Protein AF-A0A954LQ25-F1 (afdb_monomer_lite)

Structure (mmCIF, N/CA/C/O backbone):
data_AF-A0A954LQ25-F1
#
_entry.id   AF-A0A954LQ25-F1
#
loop_
_atom_site.group_PDB
_atom_site.id
_atom_site.type_symbol
_atom_site.label_atom_id
_atom_site.label_alt_id
_atom_site.label_comp_id
_atom_site.label_asym_id
_atom_site.label_entity_id
_atom_site.label_seq_id
_atom_site.pdbx_PDB_ins_code
_atom_site.Cartn_x
_atom_site.Cartn_y
_atom_site.Cartn_z
_atom_site.occupancy
_atom_site.B_iso_or_equiv
_atom_site.auth_seq_id
_atom_site.auth_comp_id
_atom_site.auth_asym_id
_atom_site.auth_atom_id
_atom_site.pdbx_PDB_model_num
ATOM 1 N N . MET A 1 1 ? 17.800 -5.614 8.425 1.00 62.75 1 MET A N 1
ATOM 2 C CA . MET A 1 1 ? 16.586 -5.324 7.638 1.00 62.75 1 MET A CA 1
ATOM 3 C C . MET A 1 1 ? 16.011 -6.654 7.188 1.00 62.75 1 MET A C 1
ATOM 5 O O . MET A 1 1 ? 16.755 -7.445 6.616 1.00 62.75 1 MET A O 1
ATOM 9 N N . GLN A 1 2 ? 14.769 -6.962 7.560 1.00 68.12 2 GLN A N 1
ATOM 10 C CA . GLN A 1 2 ? 14.164 -8.269 7.289 1.00 68.12 2 GLN A CA 1
ATOM 11 C C . GLN A 1 2 ? 13.555 -8.311 5.882 1.00 68.12 2 GLN A C 1
ATOM 13 O O . GLN A 1 2 ? 12.963 -7.329 5.434 1.00 68.12 2 GLN A O 1
ATOM 18 N N . LYS A 1 3 ? 13.670 -9.462 5.205 1.00 71.56 3 LYS A N 1
ATOM 19 C CA . LYS A 1 3 ? 12.952 -9.730 3.954 1.00 71.56 3 LYS A CA 1
ATOM 20 C C . LYS A 1 3 ? 11.456 -9.835 4.259 1.00 71.56 3 LYS A C 1
ATOM 22 O O . LYS A 1 3 ? 11.034 -10.780 4.923 1.00 71.56 3 LYS A O 1
ATOM 27 N N . TYR A 1 4 ? 10.682 -8.858 3.803 1.00 85.12 4 TYR A N 1
ATOM 28 C CA . TYR A 1 4 ? 9.229 -8.828 3.946 1.00 85.12 4 TYR A CA 1
ATOM 29 C C . TYR A 1 4 ? 8.543 -9.331 2.677 1.00 85.12 4 TYR A C 1
ATOM 31 O O . TYR A 1 4 ? 9.101 -9.272 1.585 1.00 85.12 4 TYR A O 1
ATOM 39 N N . SER A 1 5 ? 7.328 -9.850 2.836 1.00 91.06 5 SER A N 1
ATOM 40 C CA . SER A 1 5 ? 6.451 -10.221 1.733 1.00 91.06 5 SER A CA 1
ATOM 41 C C . SER A 1 5 ? 5.061 -9.651 2.014 1.00 91.06 5 SER A C 1
ATOM 43 O O . SER A 1 5 ? 4.431 -10.090 2.977 1.00 91.06 5 SER A O 1
ATOM 45 N N . PRO A 1 6 ? 4.527 -8.747 1.175 1.00 91.25 6 PRO A N 1
ATOM 46 C CA . PRO A 1 6 ? 3.183 -8.193 1.341 1.00 91.25 6 PRO A CA 1
ATOM 47 C C . PRO A 1 6 ? 2.091 -9.254 1.515 1.00 91.25 6 PRO A C 1
ATOM 49 O O . PRO A 1 6 ? 1.142 -9.060 2.274 1.00 91.25 6 PRO A O 1
ATOM 52 N N . ALA A 1 7 ? 2.256 -10.419 0.881 1.00 93.69 7 ALA A N 1
ATOM 53 C CA . ALA A 1 7 ? 1.332 -11.548 0.982 1.00 93.69 7 ALA A CA 1
ATOM 54 C C . ALA A 1 7 ? 1.189 -12.135 2.402 1.00 93.69 7 ALA A C 1
ATOM 56 O O . ALA A 1 7 ? 0.210 -12.827 2.670 1.00 93.69 7 ALA A O 1
ATOM 57 N N . THR A 1 8 ? 2.129 -11.874 3.322 1.00 92.75 8 THR A N 1
ATOM 58 C CA . THR A 1 8 ? 2.048 -12.353 4.715 1.00 92.75 8 THR A CA 1
ATOM 59 C C . THR A 1 8 ? 1.248 -11.417 5.620 1.00 92.75 8 THR A C 1
ATOM 61 O O . THR A 1 8 ? 1.143 -11.672 6.820 1.00 92.75 8 THR A O 1
ATOM 64 N N . LEU A 1 9 ? 0.696 -10.324 5.080 1.00 92.56 9 LEU A N 1
ATOM 65 C CA . LEU A 1 9 ? -0.191 -9.435 5.818 1.00 92.56 9 LEU A CA 1
ATOM 66 C C . LEU A 1 9 ? -1.439 -10.203 6.272 1.00 92.56 9 LEU A C 1
ATOM 68 O O . LEU A 1 9 ? -2.199 -10.720 5.447 1.00 92.56 9 LEU A O 1
ATOM 72 N N . GLY A 1 10 ? -1.648 -10.244 7.590 1.00 92.31 10 GLY A N 1
ATOM 73 C CA . GLY A 1 10 ? -2.767 -10.939 8.220 1.00 92.31 10 GLY A CA 1
ATOM 74 C C . GLY A 1 10 ? -4.142 -10.357 7.874 1.00 92.31 10 GLY A C 1
ATOM 75 O O . GLY A 1 10 ? -4.313 -9.556 6.950 1.00 92.31 10 GLY A O 1
ATOM 76 N N . LYS A 1 11 ? -5.156 -10.776 8.633 1.00 95.00 11 LYS A N 1
ATOM 77 C CA . LYS A 1 11 ? -6.498 -10.192 8.546 1.00 95.00 11 LYS A CA 1
ATOM 78 C C . LYS A 1 11 ? -6.421 -8.706 8.892 1.00 95.00 11 LYS A C 1
ATOM 80 O O . LYS A 1 11 ? -5.826 -8.369 9.899 1.00 95.00 11 LYS A O 1
ATOM 85 N N . VAL A 1 12 ? -7.043 -7.851 8.086 1.00 96.88 12 VAL A N 1
ATOM 86 C CA . VAL A 1 12 ? -7.098 -6.398 8.301 1.00 96.88 12 VAL A CA 1
ATOM 87 C C . VAL A 1 12 ? -8.546 -6.006 8.570 1.00 96.88 12 VAL A C 1
ATOM 89 O O . VAL A 1 12 ? -9.451 -6.497 7.890 1.00 96.88 12 VAL A O 1
ATOM 92 N N . THR A 1 13 ? -8.771 -5.151 9.564 1.00 97.12 13 THR A N 1
ATOM 93 C CA . THR A 1 13 ? -10.087 -4.570 9.870 1.00 97.12 13 THR A CA 1
ATOM 94 C C . THR A 1 13 ? -10.159 -3.092 9.519 1.00 97.12 13 THR A C 1
ATOM 96 O O . THR A 1 13 ? -11.247 -2.598 9.238 1.00 97.12 13 THR A O 1
ATOM 99 N N . GLU A 1 14 ? -9.022 -2.391 9.527 1.00 97.06 14 GLU A N 1
ATOM 100 C CA . GLU A 1 14 ? -8.928 -0.968 9.200 1.00 97.06 14 GLU A CA 1
ATOM 101 C C . GLU A 1 14 ? -7.602 -0.678 8.487 1.00 97.06 14 GLU A C 1
ATOM 103 O O . GLU A 1 14 ? -6.584 -1.325 8.756 1.00 97.06 14 GLU A O 1
ATOM 108 N N . ILE A 1 15 ? -7.615 0.299 7.582 1.00 96.44 15 ILE A N 1
ATOM 109 C CA . ILE A 1 15 ? -6.402 0.859 6.980 1.00 96.44 15 ILE A CA 1
ATOM 110 C C . ILE A 1 15 ? -6.430 2.359 7.188 1.00 96.44 15 ILE A C 1
ATOM 112 O O . ILE A 1 15 ? -7.410 3.005 6.834 1.00 96.44 15 ILE A O 1
ATOM 116 N N . GLU A 1 16 ? -5.354 2.912 7.721 1.00 94.38 16 GLU A N 1
ATOM 117 C CA . GLU A 1 16 ? -5.146 4.353 7.747 1.00 94.38 16 GLU A CA 1
ATOM 118 C C . GLU A 1 16 ? -4.223 4.749 6.594 1.00 94.38 16 GLU A C 1
ATOM 120 O O . GLU A 1 16 ? -3.141 4.175 6.443 1.00 94.38 16 GLU A O 1
ATOM 125 N N . VAL A 1 17 ? -4.670 5.694 5.765 1.00 93.44 17 VAL A N 1
ATOM 126 C CA . VAL A 1 17 ? -3.925 6.206 4.608 1.00 93.44 17 VAL A CA 1
ATOM 127 C C . VAL A 1 17 ? -3.455 7.624 4.894 1.00 93.44 17 VAL A C 1
ATOM 129 O O . VAL A 1 17 ? -4.262 8.493 5.218 1.00 93.44 17 VAL A O 1
ATOM 132 N N . PHE A 1 18 ? -2.161 7.869 4.728 1.00 89.81 18 PHE A N 1
ATOM 133 C CA . PHE A 1 18 ? -1.532 9.172 4.924 1.00 89.81 18 PHE A CA 1
ATOM 134 C C . PHE A 1 18 ? -1.062 9.704 3.577 1.00 89.81 18 PHE A C 1
ATOM 136 O O . PHE A 1 18 ? -0.473 8.954 2.799 1.00 89.81 18 PHE A O 1
ATOM 143 N N . GLN A 1 19 ? -1.280 10.990 3.317 1.00 86.88 19 GLN A N 1
ATOM 144 C CA . GLN A 1 19 ? -0.673 11.683 2.185 1.00 86.88 19 GLN A CA 1
ATOM 145 C C . GLN A 1 19 ? 0.476 12.549 2.694 1.00 86.88 19 GLN A C 1
ATOM 147 O O . GLN A 1 19 ? 0.283 13.390 3.574 1.00 86.88 19 GLN A O 1
ATOM 152 N N . PHE A 1 20 ? 1.670 12.348 2.144 1.00 81.31 20 PHE A N 1
ATOM 153 C CA . PHE A 1 20 ? 2.816 13.185 2.465 1.00 81.31 20 PHE A CA 1
ATOM 154 C C . PHE A 1 20 ? 2.826 14.416 1.556 1.00 81.31 20 PHE A C 1
ATOM 156 O O . PHE A 1 20 ? 2.668 14.316 0.339 1.00 81.31 20 PHE A O 1
ATOM 163 N N . ASN A 1 21 ? 3.032 15.590 2.150 1.00 68.75 21 ASN A N 1
ATOM 164 C CA . ASN A 1 21 ? 3.291 16.811 1.398 1.00 68.75 21 ASN A CA 1
ATOM 165 C C . ASN A 1 21 ? 4.808 16.973 1.253 1.00 68.75 21 ASN A C 1
ATOM 167 O O . ASN A 1 21 ? 5.508 17.103 2.258 1.00 68.75 21 ASN A O 1
ATOM 171 N N . PHE A 1 22 ? 5.293 17.033 0.008 1.00 56.28 22 PHE A N 1
ATOM 172 C CA . PHE A 1 22 ? 6.713 17.130 -0.384 1.00 56.28 22 PHE A CA 1
ATOM 173 C C . PHE A 1 22 ? 7.525 18.252 0.303 1.00 56.28 22 PHE A C 1
ATOM 175 O O . PHE A 1 22 ? 8.747 18.279 0.220 1.00 56.28 22 PHE A O 1
ATOM 182 N N . PHE A 1 23 ? 6.872 19.189 0.998 1.00 50.78 23 PHE A N 1
ATOM 183 C CA . PHE A 1 23 ? 7.536 20.275 1.720 1.00 50.78 23 PHE A CA 1
ATOM 184 C C . PHE A 1 23 ? 8.038 19.905 3.129 1.00 50.78 23 PHE A C 1
ATOM 186 O O . PHE A 1 23 ? 8.741 20.719 3.725 1.00 50.78 23 PHE A O 1
ATOM 193 N N . GLN A 1 24 ? 7.693 18.736 3.687 1.00 47.25 24 GLN A N 1
ATOM 194 C CA . GLN A 1 24 ? 7.991 18.416 5.098 1.00 47.25 24 GLN A CA 1
ATOM 195 C C . GLN A 1 24 ? 8.828 17.157 5.353 1.00 47.25 24 GLN A C 1
ATOM 197 O O . GLN A 1 24 ? 9.306 16.974 6.471 1.00 47.25 24 GLN A O 1
ATOM 202 N N . THR A 1 25 ? 9.074 16.304 4.366 1.00 46.81 25 THR A N 1
ATOM 203 C CA . THR A 1 25 ? 9.744 15.021 4.603 1.00 46.81 25 THR A CA 1
ATOM 204 C C . THR A 1 25 ? 11.254 15.125 4.398 1.00 46.81 25 THR A C 1
ATOM 206 O O . THR A 1 25 ? 11.777 14.905 3.309 1.00 46.81 25 THR A O 1
ATOM 209 N N . GLN A 1 26 ? 12.005 15.389 5.475 1.00 47.09 26 GLN A N 1
ATOM 210 C CA . GLN A 1 26 ? 13.376 14.874 5.520 1.00 47.09 26 GLN A CA 1
ATOM 211 C C . GLN A 1 26 ? 13.303 13.340 5.457 1.00 47.09 26 GLN A C 1
ATOM 213 O O . GLN A 1 26 ? 12.453 12.734 6.111 1.00 47.09 26 GLN A O 1
ATOM 218 N N . MET A 1 27 ? 14.191 12.714 4.676 1.00 44.69 27 MET A N 1
ATOM 219 C CA . MET A 1 27 ? 14.265 11.263 4.402 1.00 44.69 27 MET A CA 1
ATOM 220 C C . MET A 1 27 ? 14.114 10.341 5.633 1.00 44.69 27 MET A C 1
ATOM 222 O O . MET A 1 27 ? 13.798 9.163 5.480 1.00 44.69 27 MET A O 1
ATOM 226 N N . THR A 1 28 ? 14.338 10.845 6.848 1.00 45.16 28 THR A N 1
ATOM 227 C CA . THR A 1 28 ? 14.232 10.106 8.112 1.00 45.16 28 THR A CA 1
ATOM 228 C C . THR A 1 28 ? 12.821 10.043 8.713 1.00 45.16 28 THR A C 1
ATOM 230 O O . THR A 1 28 ? 12.552 9.109 9.465 1.00 45.16 28 THR A O 1
ATOM 233 N N . ASP A 1 29 ? 11.909 10.963 8.372 1.00 51.38 29 ASP A N 1
ATOM 234 C CA . ASP A 1 29 ? 10.580 11.075 9.012 1.00 51.38 29 ASP A CA 1
ATOM 235 C C . ASP A 1 29 ? 9.450 10.338 8.282 1.00 51.38 29 ASP A C 1
ATOM 237 O O . ASP A 1 29 ? 8.383 10.121 8.854 1.00 51.38 29 ASP A O 1
ATOM 241 N N . CYS A 1 30 ? 9.683 9.846 7.060 1.00 50.88 30 CYS A N 1
ATOM 242 C CA . CYS A 1 30 ? 8.706 9.028 6.320 1.00 50.88 30 CYS A CA 1
ATOM 243 C C . CYS A 1 30 ? 8.359 7.686 7.005 1.00 50.88 30 CYS A C 1
ATOM 245 O O . CYS A 1 30 ? 7.498 6.943 6.533 1.00 50.88 30 CYS A O 1
ATOM 247 N N . MET A 1 31 ? 9.047 7.362 8.104 1.00 52.41 31 MET A N 1
ATOM 248 C CA . MET A 1 31 ? 8.820 6.182 8.940 1.00 52.41 31 MET A CA 1
ATOM 249 C C . MET A 1 31 ? 8.008 6.485 10.208 1.00 52.41 31 MET A C 1
ATOM 251 O O . MET A 1 31 ? 7.611 5.546 10.893 1.00 52.41 31 MET A O 1
ATOM 255 N N . SER A 1 32 ? 7.760 7.760 10.532 1.00 60.34 32 SER A N 1
ATOM 256 C CA . SER A 1 32 ? 6.935 8.184 11.669 1.00 60.34 32 SER A CA 1
ATOM 257 C C . SER A 1 32 ? 5.608 8.748 11.160 1.00 60.34 32 SER A C 1
ATOM 259 O O . SER A 1 32 ? 5.350 9.950 11.194 1.00 60.34 32 SER A O 1
ATOM 261 N N . ILE A 1 33 ? 4.738 7.857 10.680 1.00 62.16 33 ILE A N 1
ATOM 262 C CA . ILE A 1 33 ? 3.365 8.215 10.284 1.00 62.16 33 ILE A CA 1
ATOM 263 C C . ILE A 1 33 ? 2.507 8.708 11.466 1.00 62.16 33 ILE A C 1
ATOM 265 O O . ILE A 1 33 ? 1.428 9.249 11.261 1.00 62.16 33 ILE A O 1
ATOM 269 N N . ASP A 1 34 ? 2.998 8.576 12.702 1.00 63.53 34 ASP A N 1
ATOM 270 C CA . ASP A 1 34 ? 2.319 8.979 13.941 1.00 63.53 34 ASP A CA 1
ATOM 271 C C . ASP A 1 34 ? 2.003 10.484 14.025 1.00 63.53 34 ASP A C 1
ATOM 273 O O . ASP A 1 34 ? 1.136 10.881 14.800 1.00 63.53 34 ASP A O 1
ATOM 277 N N . HIS A 1 35 ? 2.676 11.318 13.225 1.00 61.81 35 HIS A N 1
ATOM 278 C CA . HIS A 1 35 ? 2.497 12.773 13.223 1.00 61.81 35 HIS A CA 1
ATOM 279 C C . HIS A 1 35 ? 1.522 13.292 12.154 1.00 61.81 35 HIS A C 1
ATOM 281 O O . HIS A 1 35 ? 1.191 14.479 12.165 1.00 61.81 35 HIS A O 1
ATOM 287 N N . TYR A 1 36 ? 1.057 12.439 11.237 1.00 65.62 36 TYR A N 1
ATOM 288 C CA . TYR A 1 36 ? 0.199 12.845 10.123 1.00 65.62 36 TYR A CA 1
ATOM 289 C C . TYR A 1 36 ? -1.263 12.473 10.396 1.00 65.62 36 TYR A C 1
ATOM 291 O O . TYR A 1 36 ? -1.555 11.389 10.891 1.00 65.62 36 TYR A O 1
ATOM 299 N N . GLY A 1 37 ? -2.197 13.366 10.056 1.00 71.56 37 GLY A N 1
ATOM 300 C CA . GLY A 1 37 ? -3.621 13.030 10.039 1.00 71.56 37 GLY A CA 1
ATOM 301 C C . GLY A 1 37 ? -3.920 12.110 8.856 1.00 71.56 37 GLY A C 1
ATOM 302 O O . GLY A 1 37 ? -3.738 12.523 7.712 1.00 71.56 37 GLY A O 1
ATOM 303 N N . GLY A 1 38 ? -4.331 10.871 9.125 1.00 84.62 38 GLY A N 1
ATOM 304 C CA . GLY A 1 38 ? -4.669 9.885 8.102 1.00 84.62 38 GLY A CA 1
ATOM 305 C C . GLY A 1 38 ? -6.174 9.702 7.897 1.00 84.62 38 GLY A C 1
ATOM 306 O O . GLY A 1 38 ? -6.996 10.018 8.760 1.00 84.62 38 GLY A O 1
ATOM 307 N N . VAL A 1 39 ? -6.544 9.154 6.740 1.00 91.94 39 VAL A N 1
ATOM 308 C CA . VAL A 1 39 ? -7.916 8.732 6.430 1.00 91.94 39 VAL A CA 1
ATOM 309 C C . VAL A 1 39 ? -8.094 7.286 6.856 1.00 91.94 39 VAL A C 1
ATOM 311 O O . VAL A 1 39 ? -7.407 6.402 6.345 1.00 91.94 39 VAL A O 1
ATOM 314 N N . VAL A 1 40 ? -9.036 7.026 7.763 1.00 94.69 40 VAL A N 1
ATOM 315 C CA . VAL A 1 40 ? -9.340 5.660 8.205 1.00 94.69 40 VAL A CA 1
ATOM 316 C C . VAL A 1 40 ? -10.381 5.027 7.287 1.00 94.69 40 VAL A C 1
ATOM 318 O O . VAL A 1 40 ? -11.542 5.437 7.251 1.00 94.69 40 VAL A O 1
ATOM 321 N N . LEU A 1 41 ? -9.973 3.977 6.586 1.00 95.88 41 LEU A N 1
ATOM 322 C CA . LEU A 1 41 ? -10.798 3.178 5.695 1.00 95.88 41 LEU A CA 1
ATOM 323 C C . LEU A 1 41 ? -11.305 1.915 6.392 1.00 95.88 41 LEU A C 1
ATOM 325 O O . LEU A 1 41 ? -10.570 1.218 7.096 1.00 95.88 41 LEU A O 1
ATOM 329 N N . ARG A 1 42 ? -12.574 1.592 6.131 1.00 95.50 42 ARG A N 1
ATOM 330 C CA . ARG A 1 42 ? -13.268 0.383 6.597 1.00 95.50 42 ARG A CA 1
ATOM 331 C C . ARG A 1 42 ? -14.128 -0.187 5.471 1.00 95.50 42 ARG A C 1
ATOM 333 O O . ARG A 1 42 ? -14.463 0.521 4.526 1.00 95.50 42 ARG A O 1
ATOM 340 N N . GLY A 1 43 ? -14.516 -1.455 5.591 1.00 95.81 43 GLY A N 1
ATOM 341 C CA . GLY A 1 43 ? -15.391 -2.110 4.617 1.00 95.81 43 GLY A CA 1
ATOM 342 C C . GLY A 1 43 ? -14.707 -2.361 3.272 1.00 95.81 43 GLY A C 1
ATOM 343 O O . GLY A 1 43 ? -13.550 -2.772 3.222 1.00 95.81 43 GLY A O 1
ATOM 344 N N . GLU A 1 44 ? -15.436 -2.149 2.180 1.00 95.62 44 GLU A N 1
ATOM 345 C CA . GLU A 1 44 ? -15.008 -2.533 0.830 1.00 95.62 44 GLU A CA 1
ATOM 346 C C . GLU A 1 44 ? -13.715 -1.835 0.349 1.00 95.62 44 GLU A C 1
ATOM 348 O O . GLU A 1 44 ? -12.807 -2.560 -0.067 1.00 95.62 44 GLU A O 1
ATOM 353 N N . PRO A 1 45 ? -13.518 -0.509 0.528 1.00 95.38 45 PRO A N 1
ATOM 354 C CA . PRO A 1 45 ? -12.253 0.147 0.170 1.00 95.38 45 PRO A CA 1
ATOM 355 C C . PRO A 1 45 ? -11.036 -0.428 0.909 1.00 95.38 45 PRO A C 1
ATOM 357 O O . PRO A 1 45 ? -9.967 -0.607 0.326 1.00 95.38 45 PRO A O 1
ATOM 360 N N . MET A 1 46 ? -11.205 -0.774 2.190 1.00 96.81 46 MET A N 1
ATOM 361 C CA . MET A 1 46 ? -10.150 -1.400 2.992 1.00 96.81 46 MET A CA 1
ATOM 362 C C . MET A 1 46 ? -9.781 -2.785 2.447 1.00 96.81 46 MET A C 1
ATOM 364 O O . MET A 1 46 ? -8.598 -3.089 2.293 1.00 96.81 46 MET A O 1
ATOM 368 N N . HIS A 1 47 ? -10.778 -3.614 2.124 1.00 97.19 47 HIS A N 1
ATOM 369 C CA . HIS A 1 47 ? -10.539 -4.944 1.566 1.00 97.19 47 HIS A CA 1
ATOM 370 C C . HIS A 1 47 ? -9.823 -4.873 0.218 1.00 97.19 47 HIS A C 1
ATOM 372 O O . HIS A 1 47 ? -8.853 -5.602 0.008 1.00 97.19 47 HIS A O 1
ATOM 378 N N . LEU A 1 48 ? -10.250 -3.957 -0.655 1.00 97.69 48 LEU A N 1
ATOM 379 C CA . LEU A 1 48 ? -9.633 -3.754 -1.959 1.00 97.69 48 LEU A CA 1
ATOM 380 C C . LEU A 1 48 ? -8.152 -3.372 -1.832 1.00 97.69 48 LEU A C 1
ATOM 382 O O . LEU A 1 48 ? -7.302 -4.022 -2.438 1.00 97.69 48 LEU A O 1
ATOM 386 N N . ILE A 1 49 ? -7.825 -2.371 -1.010 1.00 97.75 49 ILE A N 1
ATOM 387 C CA . ILE A 1 49 ? -6.436 -1.933 -0.803 1.00 97.75 49 ILE A CA 1
ATOM 388 C C . ILE A 1 49 ? -5.591 -3.050 -0.180 1.00 97.75 49 ILE A C 1
ATOM 390 O O . ILE A 1 49 ? -4.478 -3.300 -0.645 1.00 97.75 49 ILE A O 1
ATOM 394 N N . ALA A 1 50 ? -6.110 -3.766 0.825 1.00 97.69 50 ALA A N 1
ATOM 395 C CA . ALA A 1 50 ? -5.397 -4.890 1.435 1.00 97.69 50 ALA A CA 1
ATOM 396 C C . ALA A 1 50 ? -5.095 -6.003 0.417 1.00 97.69 50 ALA A C 1
ATOM 398 O O . ALA A 1 50 ? -4.008 -6.581 0.428 1.00 97.69 50 ALA A O 1
ATOM 399 N N . ASP A 1 51 ? -6.038 -6.308 -0.475 1.00 98.00 51 ASP A N 1
ATOM 400 C CA . ASP A 1 51 ? -5.865 -7.338 -1.498 1.00 98.00 51 ASP A CA 1
ATOM 401 C C . ASP A 1 51 ? -4.884 -6.926 -2.594 1.00 98.00 51 ASP A C 1
ATOM 403 O O . ASP A 1 51 ? -4.110 -7.765 -3.056 1.00 98.00 51 ASP A O 1
ATOM 407 N N . LEU A 1 52 ? -4.889 -5.654 -3.001 1.00 98.25 52 LEU A N 1
ATOM 408 C CA . LEU A 1 52 ? -3.910 -5.110 -3.944 1.00 98.25 52 LEU A CA 1
ATOM 409 C C . LEU A 1 52 ? -2.504 -5.120 -3.335 1.00 98.25 52 LEU A C 1
ATOM 411 O O . LEU A 1 52 ? -1.574 -5.606 -3.974 1.00 98.25 52 LEU A O 1
ATOM 415 N N . TRP A 1 53 ? -2.365 -4.689 -2.077 1.00 97.50 53 TRP A N 1
ATOM 416 C CA . TRP A 1 53 ? -1.103 -4.733 -1.334 1.00 97.50 53 TRP A CA 1
ATOM 417 C C . TRP A 1 53 ? -0.506 -6.141 -1.300 1.00 97.50 53 TRP A C 1
ATOM 419 O O . TRP A 1 53 ? 0.645 -6.340 -1.679 1.00 97.50 53 TRP A O 1
ATOM 429 N N . ARG A 1 54 ? -1.298 -7.152 -0.912 1.00 97.25 54 ARG A N 1
ATOM 430 C CA . ARG A 1 54 ? -0.838 -8.553 -0.846 1.00 97.25 54 ARG A CA 1
ATOM 431 C C . ARG A 1 54 ? -0.358 -9.105 -2.190 1.00 97.25 54 ARG A C 1
ATOM 433 O O . ARG A 1 54 ? 0.380 -10.087 -2.199 1.00 97.25 54 ARG A O 1
ATOM 440 N N . LYS A 1 55 ? -0.808 -8.514 -3.299 1.00 97.50 55 LYS A N 1
ATOM 441 C CA . LYS A 1 55 ? -0.530 -8.943 -4.675 1.00 97.50 55 LYS A CA 1
ATOM 442 C C . LYS A 1 55 ? 0.553 -8.118 -5.360 1.00 97.50 55 LYS A C 1
ATOM 444 O O . LYS A 1 55 ? 0.775 -8.335 -6.551 1.00 97.50 55 LYS A O 1
ATOM 449 N N . LEU A 1 56 ? 1.200 -7.190 -4.653 1.00 96.50 56 LEU A N 1
ATOM 450 C CA . LEU A 1 56 ? 2.310 -6.443 -5.229 1.00 96.50 56 LEU A CA 1
ATOM 451 C C . LEU A 1 56 ? 3.369 -7.426 -5.760 1.00 96.50 56 LEU A C 1
ATOM 453 O O . LEU A 1 56 ? 3.765 -8.345 -5.036 1.00 96.50 56 LEU A O 1
ATOM 457 N N . PRO A 1 57 ? 3.765 -7.299 -7.035 1.00 94.88 57 PRO A N 1
ATOM 458 C CA . PRO A 1 57 ? 4.816 -8.113 -7.616 1.00 94.88 57 PRO A CA 1
ATOM 459 C C . PRO A 1 57 ? 6.169 -7.605 -7.136 1.00 94.88 57 PRO A C 1
ATOM 461 O O . PRO A 1 57 ? 6.321 -6.420 -6.861 1.00 94.88 57 PRO A O 1
ATOM 464 N N . ILE A 1 58 ? 7.158 -8.494 -7.096 1.00 93.75 58 ILE A N 1
ATOM 465 C CA . ILE A 1 58 ? 8.550 -8.096 -6.867 1.00 93.75 58 ILE A CA 1
ATOM 466 C C . ILE A 1 58 ? 9.026 -7.274 -8.073 1.00 93.75 58 ILE A C 1
ATOM 468 O O . ILE A 1 58 ? 8.739 -7.655 -9.20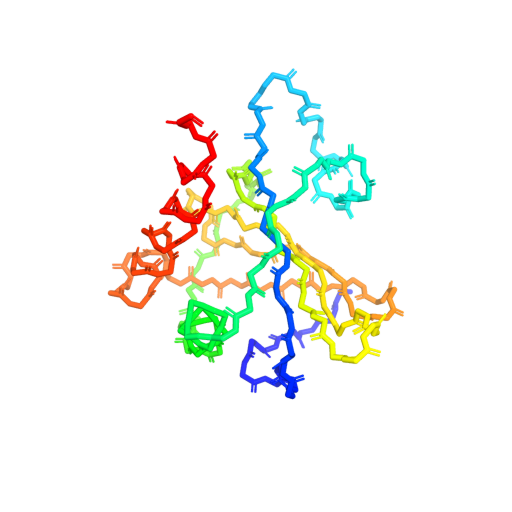9 1.00 93.75 58 ILE A O 1
ATOM 472 N N . GLY A 1 59 ? 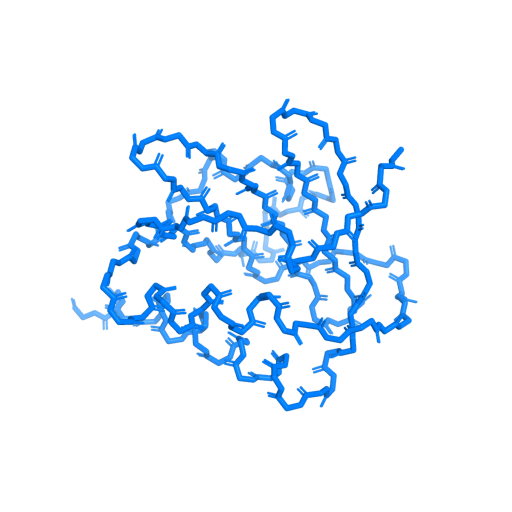9.741 -6.180 -7.815 1.00 90.19 59 GLY A N 1
ATOM 473 C CA . GLY A 1 59 ? 10.373 -5.326 -8.828 1.00 90.19 59 GLY A CA 1
ATOM 474 C C . GLY A 1 59 ? 11.856 -5.096 -8.551 1.00 90.19 59 GLY A C 1
ATOM 475 O O . GLY A 1 59 ? 12.468 -5.870 -7.817 1.00 90.19 59 GLY A O 1
ATOM 476 N N . GLU A 1 60 ? 12.407 -4.037 -9.145 1.00 84.69 60 GLU A N 1
ATOM 477 C CA . GLU A 1 60 ? 13.787 -3.576 -8.950 1.00 84.69 60 GLU A CA 1
ATOM 478 C C . GLU A 1 60 ? 13.764 -2.144 -8.398 1.00 84.69 60 GLU A C 1
ATOM 480 O O . GLU A 1 60 ? 13.054 -1.294 -8.929 1.00 84.69 60 GLU A O 1
ATOM 485 N N . GLU A 1 61 ? 14.525 -1.863 -7.337 1.00 79.88 61 GLU A N 1
ATOM 486 C CA . GLU A 1 61 ? 14.529 -0.539 -6.696 1.00 79.88 61 GLU A CA 1
ATOM 487 C C . GLU A 1 61 ? 15.414 0.522 -7.373 1.00 79.88 61 GLU A C 1
ATOM 489 O O . GLU A 1 61 ? 16.434 0.234 -8.006 1.00 79.88 61 GLU A O 1
ATOM 494 N N . TYR A 1 62 ? 15.113 1.784 -7.052 1.00 73.31 62 TYR A N 1
ATOM 495 C CA . TYR A 1 62 ? 16.080 2.884 -7.072 1.00 73.31 62 TYR A CA 1
ATOM 496 C C . TYR A 1 62 ? 16.366 3.382 -5.641 1.00 73.31 62 TYR A C 1
ATOM 498 O O . TYR A 1 62 ? 15.518 3.309 -4.758 1.00 73.31 62 TYR A O 1
ATOM 506 N N . LEU A 1 63 ? 17.561 3.941 -5.400 1.00 71.12 63 LEU A N 1
ATOM 507 C CA . LEU A 1 63 ? 18.057 4.279 -4.046 1.00 71.12 63 LEU A CA 1
ATOM 508 C C . LEU A 1 63 ? 17.279 5.394 -3.308 1.00 71.12 63 LEU A C 1
ATOM 510 O O . LEU A 1 63 ? 17.475 5.593 -2.103 1.00 71.12 63 LEU A O 1
ATOM 514 N N . CYS A 1 64 ? 16.432 6.145 -4.010 1.00 73.38 64 CYS A N 1
ATOM 515 C CA . CYS A 1 64 ? 15.609 7.206 -3.435 1.00 73.38 64 CYS A CA 1
ATOM 516 C C . CYS A 1 64 ? 14.390 6.653 -2.675 1.00 73.38 64 CYS A C 1
ATOM 518 O O . CYS A 1 64 ? 13.959 5.522 -2.883 1.00 73.38 64 CYS A O 1
ATOM 520 N N . HIS A 1 65 ? 13.829 7.457 -1.768 1.00 70.12 65 HIS A N 1
ATOM 521 C CA . HIS A 1 65 ? 12.523 7.171 -1.169 1.00 70.12 65 HIS A CA 1
ATOM 522 C C . HIS A 1 65 ? 11.815 8.478 -0.843 1.00 70.12 65 HIS A C 1
ATOM 524 O O . HIS A 1 65 ? 11.994 9.032 0.243 1.00 70.12 65 HIS A O 1
ATOM 530 N N . ASP A 1 66 ? 11.050 8.973 -1.811 1.00 75.81 66 ASP A N 1
ATOM 531 C CA . ASP A 1 66 ? 10.194 10.152 -1.670 1.00 75.81 66 ASP A CA 1
ATOM 532 C C . ASP A 1 66 ? 8.727 9.708 -1.788 1.00 75.81 66 ASP A C 1
ATOM 534 O O . ASP A 1 66 ? 8.156 9.680 -2.882 1.00 75.81 66 ASP A O 1
ATOM 538 N N . PRO A 1 67 ? 8.149 9.164 -0.703 1.00 73.94 67 PRO A N 1
ATOM 539 C CA . PRO A 1 67 ? 6.858 8.510 -0.782 1.00 73.94 67 PRO A CA 1
ATOM 540 C C . PRO A 1 67 ? 5.729 9.547 -0.817 1.00 73.94 67 PRO A C 1
ATOM 542 O O . PRO A 1 67 ? 5.656 10.380 0.083 1.00 73.94 67 PRO A O 1
ATOM 545 N N . PRO A 1 68 ? 4.775 9.469 -1.762 1.00 80.94 68 PRO A N 1
ATOM 546 C CA . PRO A 1 68 ? 3.555 10.274 -1.688 1.00 80.94 68 PRO A CA 1
ATOM 547 C C . PRO A 1 68 ? 2.556 9.743 -0.648 1.00 80.94 68 PRO A C 1
ATOM 549 O O . PRO A 1 68 ? 1.695 10.497 -0.192 1.00 80.94 68 PRO A O 1
ATOM 552 N N . PHE A 1 69 ? 2.658 8.462 -0.262 1.00 88.75 69 PHE A N 1
ATOM 553 C CA . PHE A 1 69 ? 1.691 7.815 0.627 1.00 88.75 69 PHE A CA 1
ATOM 554 C C . PHE A 1 69 ? 2.326 6.991 1.746 1.00 88.75 69 PHE A C 1
ATOM 556 O O . PHE A 1 69 ? 3.335 6.303 1.556 1.00 88.75 69 PHE A O 1
ATOM 563 N N . GLY A 1 70 ? 1.666 7.018 2.902 1.00 92.19 70 GLY A N 1
ATOM 564 C CA . GLY A 1 70 ? 1.868 6.107 4.022 1.00 92.19 70 GLY A CA 1
ATOM 565 C C . GLY A 1 70 ? 0.633 5.239 4.257 1.00 92.19 70 GLY A C 1
ATOM 566 O O . GLY A 1 70 ? -0.490 5.656 3.976 1.00 92.19 70 GLY A O 1
ATOM 567 N N . LEU A 1 71 ? 0.836 4.044 4.803 1.00 94.06 71 LEU A N 1
ATOM 568 C CA . LEU A 1 71 ? -0.205 3.092 5.174 1.00 94.06 71 LEU A CA 1
ATOM 569 C C . LEU A 1 71 ? 0.032 2.543 6.577 1.00 94.06 71 LEU A C 1
ATOM 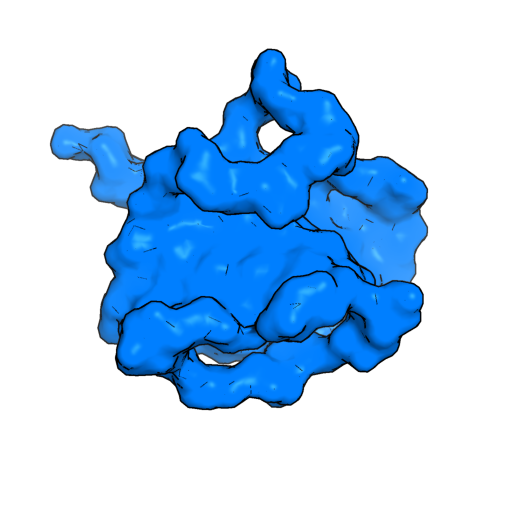571 O O . LEU A 1 71 ? 1.151 2.149 6.907 1.00 94.06 71 LEU A O 1
ATOM 575 N N . ARG A 1 72 ? -1.039 2.416 7.363 1.00 94.75 72 ARG A N 1
ATOM 576 C CA . ARG A 1 72 ? -1.079 1.622 8.598 1.00 94.75 72 ARG A CA 1
ATOM 577 C C . ARG A 1 72 ? -2.174 0.569 8.484 1.00 94.75 72 ARG A C 1
ATOM 579 O O . ARG A 1 72 ? -3.349 0.904 8.368 1.00 94.75 72 ARG A O 1
ATOM 586 N N . PHE A 1 73 ? -1.796 -0.703 8.533 1.00 95.38 73 PHE A N 1
ATOM 587 C CA . PHE A 1 73 ? -2.726 -1.831 8.539 1.00 95.38 73 PHE A CA 1
ATOM 588 C C . PHE A 1 73 ? -3.040 -2.236 9.977 1.00 95.38 73 PHE A C 1
ATOM 590 O O . PHE A 1 73 ? -2.123 -2.505 10.757 1.00 95.38 73 PHE A O 1
ATOM 597 N N . ILE A 1 74 ? -4.324 -2.308 10.322 1.00 95.62 74 ILE A N 1
ATOM 598 C CA . ILE A 1 74 ? -4.794 -2.512 11.696 1.00 95.62 74 ILE A CA 1
ATOM 599 C C . ILE A 1 74 ? -5.760 -3.704 11.746 1.00 95.62 74 ILE A C 1
ATOM 601 O O . ILE A 1 74 ? -6.649 -3.831 10.902 1.00 95.62 74 ILE A O 1
ATOM 605 N N . ASP A 1 75 ? -5.613 -4.559 12.761 1.00 96.25 75 ASP A N 1
ATOM 606 C CA . ASP A 1 75 ? -6.578 -5.606 13.130 1.00 96.25 75 ASP A CA 1
ATOM 607 C C . ASP A 1 75 ? -7.041 -5.397 14.571 1.00 96.25 75 ASP A C 1
ATOM 609 O O . ASP A 1 75 ? -6.242 -5.480 15.505 1.00 96.25 75 ASP A O 1
ATOM 613 N N . ASN A 1 76 ? -8.328 -5.105 14.761 1.00 93.75 76 ASN A N 1
ATOM 614 C CA . ASN A 1 76 ? -8.956 -4.889 16.073 1.00 93.75 76 ASN A CA 1
ATOM 615 C C . ASN A 1 76 ? -8.157 -3.931 16.985 1.00 93.75 76 ASN A C 1
ATOM 617 O O . ASN A 1 76 ? -7.929 -4.218 18.159 1.00 93.75 76 ASN A O 1
ATOM 621 N N . GLY A 1 77 ? -7.694 -2.804 16.431 1.00 91.75 77 GLY A N 1
ATOM 622 C CA . GLY A 1 77 ? -6.931 -1.779 17.155 1.00 91.75 77 GLY A CA 1
ATOM 623 C C . GLY A 1 77 ? -5.429 -2.054 17.299 1.00 91.75 77 GLY A C 1
ATOM 624 O O . GLY A 1 77 ? -4.711 -1.219 17.844 1.00 91.75 77 GLY A O 1
ATOM 625 N N . LYS A 1 78 ? -4.921 -3.187 16.800 1.00 93.00 78 LYS A N 1
ATOM 626 C CA . LYS A 1 78 ? -3.487 -3.498 16.777 1.00 93.00 78 LYS A CA 1
ATOM 627 C C . LYS A 1 78 ? -2.888 -3.217 15.402 1.00 93.00 78 LYS A C 1
ATOM 629 O O . LYS A 1 78 ? -3.326 -3.798 14.411 1.00 93.00 7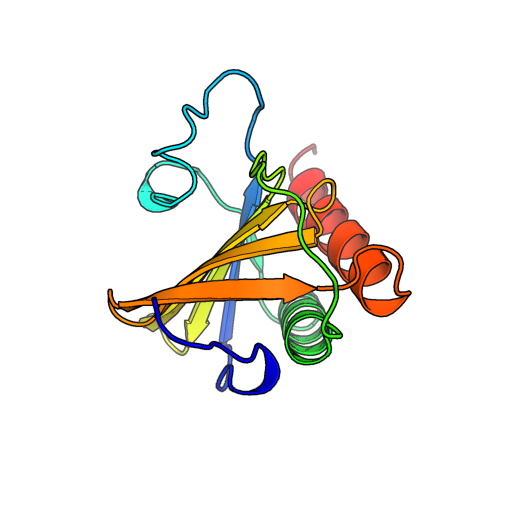8 LYS A O 1
ATOM 634 N N . THR A 1 79 ? -1.828 -2.412 15.351 1.00 92.69 79 THR A N 1
ATOM 635 C CA . THR A 1 79 ? -1.025 -2.229 14.134 1.00 92.69 79 THR A CA 1
ATOM 636 C C . THR A 1 79 ? -0.331 -3.536 13.758 1.00 92.69 79 THR A C 1
ATOM 638 O O . THR A 1 79 ? 0.464 -4.081 14.526 1.00 92.69 79 THR A O 1
ATOM 641 N N . LEU A 1 80 ? -0.634 -4.042 12.566 1.00 93.31 80 LEU A N 1
ATOM 642 C CA . LEU A 1 80 ? 0.036 -5.196 11.968 1.00 93.31 80 LEU A CA 1
ATOM 643 C C . LEU A 1 80 ? 1.309 -4.785 11.240 1.00 93.31 80 LEU A C 1
ATOM 645 O O . LEU A 1 80 ? 2.302 -5.502 11.274 1.00 93.31 80 LEU A O 1
ATOM 649 N N . CYS A 1 81 ? 1.236 -3.665 10.528 1.00 92.12 81 CYS A N 1
ATOM 650 C CA . CYS A 1 81 ? 2.267 -3.175 9.633 1.00 92.12 81 CYS A CA 1
ATOM 651 C C . CYS A 1 81 ? 2.037 -1.684 9.413 1.00 92.12 81 CYS A C 1
ATOM 653 O O . CYS A 1 81 ? 0.894 -1.261 9.222 1.00 92.12 81 CYS A O 1
ATOM 655 N N . GLN A 1 82 ? 3.111 -0.911 9.376 1.00 92.75 82 GLN A N 1
ATOM 656 C CA . GLN A 1 82 ? 3.085 0.456 8.876 1.00 92.75 82 GLN A CA 1
ATOM 657 C C . GLN A 1 82 ? 4.204 0.672 7.873 1.00 92.75 82 GLN A C 1
ATOM 659 O O . GLN A 1 82 ? 5.288 0.114 8.035 1.00 92.75 82 GLN A O 1
ATOM 664 N N . ALA A 1 83 ? 3.936 1.436 6.821 1.00 92.25 83 ALA A N 1
ATOM 665 C CA . ALA A 1 83 ? 4.882 1.617 5.733 1.00 92.25 83 ALA A CA 1
ATOM 666 C C . ALA A 1 83 ? 4.653 2.917 4.969 1.00 92.25 83 ALA A C 1
ATOM 668 O O . ALA A 1 83 ? 3.539 3.430 4.918 1.00 92.25 83 ALA A O 1
ATOM 669 N N . SER A 1 84 ? 5.701 3.398 4.316 1.00 91.44 84 SER A N 1
ATOM 670 C CA . SER A 1 84 ? 5.638 4.404 3.264 1.00 91.44 84 SER A CA 1
ATOM 671 C C . SER A 1 84 ? 6.048 3.788 1.932 1.00 91.44 84 SER A C 1
ATOM 673 O O . SER A 1 84 ? 6.899 2.895 1.878 1.00 91.44 84 SER A O 1
ATOM 675 N N . ILE A 1 85 ? 5.413 4.245 0.857 1.00 91.38 85 ILE A N 1
ATOM 676 C CA . ILE A 1 85 ? 5.545 3.669 -0.483 1.00 91.38 85 ILE A CA 1
ATOM 677 C C . ILE A 1 85 ? 6.014 4.763 -1.432 1.00 91.38 85 ILE A C 1
ATOM 679 O O . ILE A 1 85 ? 5.370 5.809 -1.518 1.00 91.38 85 ILE A O 1
ATOM 683 N N . CYS A 1 86 ? 7.095 4.514 -2.163 1.00 90.44 86 CYS A N 1
ATOM 684 C CA . CYS A 1 86 ? 7.571 5.376 -3.233 1.00 90.44 86 CYS A CA 1
ATOM 685 C C . CYS A 1 86 ? 7.381 4.660 -4.572 1.00 90.44 86 CYS A C 1
ATOM 687 O O . CYS A 1 86 ? 7.994 3.624 -4.819 1.00 90.44 86 CYS A O 1
ATOM 689 N N . TRP A 1 87 ? 6.514 5.211 -5.424 1.00 90.56 87 TRP A N 1
ATOM 690 C CA . TRP A 1 87 ? 6.258 4.669 -6.764 1.00 90.56 87 TRP A CA 1
ATOM 691 C C . TRP A 1 87 ? 7.325 5.065 -7.776 1.00 90.56 87 TRP A C 1
ATOM 693 O O . TRP A 1 87 ? 7.481 4.363 -8.760 1.00 90.56 87 TRP A O 1
ATOM 703 N N . ASP A 1 88 ? 8.056 6.156 -7.543 1.00 87.06 88 ASP A N 1
ATOM 704 C CA . ASP A 1 88 ? 9.125 6.580 -8.455 1.00 87.06 88 ASP A CA 1
ATOM 705 C C . ASP A 1 88 ? 10.395 5.734 -8.285 1.00 87.06 88 ASP A C 1
ATOM 707 O O . ASP A 1 88 ? 11.208 5.635 -9.200 1.00 87.06 88 ASP A O 1
ATOM 711 N N . CYS A 1 89 ? 10.571 5.138 -7.102 1.00 88.06 89 CYS A N 1
ATOM 712 C CA . CYS A 1 89 ? 11.758 4.368 -6.736 1.00 88.06 89 CYS A CA 1
ATOM 713 C C . CYS A 1 89 ? 11.439 2.882 -6.481 1.00 88.06 89 CYS A C 1
ATOM 715 O O . CYS A 1 89 ? 12.299 2.166 -5.963 1.00 88.06 89 CYS A O 1
ATOM 717 N N . ASP A 1 90 ? 10.221 2.436 -6.818 1.00 92.69 90 ASP A N 1
ATOM 718 C CA . ASP A 1 90 ? 9.787 1.032 -6.787 1.00 92.69 90 ASP A CA 1
ATOM 719 C C . ASP A 1 90 ? 9.963 0.347 -5.426 1.00 92.69 90 ASP A C 1
ATOM 721 O O . ASP A 1 90 ? 10.279 -0.841 -5.332 1.00 92.69 90 ASP A O 1
ATOM 725 N N . ASN A 1 91 ? 9.766 1.095 -4.329 1.00 90.75 91 ASN A N 1
ATOM 726 C CA . ASN A 1 91 ? 10.042 0.551 -3.007 1.00 90.75 91 ASN A CA 1
ATOM 727 C C . ASN A 1 91 ? 9.148 0.985 -1.844 1.00 90.75 91 ASN A C 1
ATOM 729 O O . ASN A 1 91 ? 8.459 2.007 -1.851 1.00 90.75 91 ASN A O 1
ATOM 733 N N . ILE A 1 92 ? 9.160 0.128 -0.825 1.00 91.81 92 ILE A N 1
ATOM 734 C CA . ILE A 1 92 ? 8.376 0.218 0.399 1.00 91.81 92 ILE A CA 1
ATOM 735 C C . ILE A 1 92 ? 9.317 0.094 1.588 1.00 91.81 92 ILE A C 1
ATOM 737 O O . ILE A 1 92 ? 10.055 -0.887 1.724 1.00 91.81 92 ILE A O 1
ATOM 741 N N . ARG A 1 93 ? 9.220 1.056 2.505 1.00 90.25 93 ARG A N 1
ATOM 742 C CA . ARG A 1 93 ? 9.934 1.049 3.786 1.00 90.25 93 ARG A CA 1
ATOM 743 C C . ARG A 1 93 ? 8.926 1.059 4.915 1.00 90.25 93 ARG A C 1
ATOM 745 O O . ARG A 1 93 ? 7.988 1.850 4.891 1.00 90.25 93 ARG A O 1
ATOM 752 N N . GLY A 1 94 ? 9.106 0.200 5.909 1.00 89.81 94 GLY A N 1
ATOM 753 C CA . GLY A 1 94 ? 8.134 0.098 6.989 1.00 89.81 94 GLY A CA 1
ATOM 754 C C . GLY A 1 94 ? 8.625 -0.666 8.202 1.00 89.81 94 GLY A C 1
ATOM 755 O O . GLY A 1 94 ? 9.808 -0.995 8.325 1.00 89.81 94 GLY A O 1
ATOM 756 N N . ASP A 1 95 ? 7.699 -0.945 9.113 1.00 91.00 95 ASP A N 1
ATOM 757 C CA . ASP A 1 95 ? 7.932 -1.821 10.250 1.00 91.00 95 ASP A CA 1
ATOM 758 C C . ASP A 1 95 ? 6.728 -2.682 10.625 1.00 91.00 95 ASP A C 1
ATOM 760 O O . ASP A 1 95 ? 5.569 -2.358 10.350 1.00 91.00 95 ASP A O 1
ATOM 764 N N . ILE A 1 96 ? 7.047 -3.820 11.238 1.00 89.62 96 ILE A N 1
ATOM 765 C CA . ILE A 1 96 ? 6.103 -4.789 11.786 1.00 89.62 96 ILE A CA 1
ATOM 766 C C . ILE A 1 96 ? 6.529 -5.038 13.221 1.00 89.62 96 ILE A C 1
ATOM 768 O O . ILE A 1 96 ? 7.601 -5.586 13.465 1.00 89.62 96 ILE A O 1
ATOM 772 N N . ALA A 1 97 ? 5.696 -4.625 14.176 1.00 83.88 97 ALA A N 1
ATOM 773 C CA . ALA A 1 97 ? 6.005 -4.735 15.602 1.00 83.88 97 ALA A CA 1
ATOM 774 C C . ALA A 1 97 ? 7.386 -4.144 15.979 1.00 83.88 97 ALA A C 1
ATOM 776 O O . ALA A 1 97 ? 8.087 -4.696 16.824 1.00 83.88 97 ALA A O 1
ATOM 777 N N . GLY A 1 98 ? 7.779 -3.029 15.346 1.00 81.81 98 GLY A N 1
ATOM 778 C CA . GLY A 1 98 ? 9.060 -2.353 15.582 1.00 81.81 98 GLY A CA 1
ATOM 779 C C . GLY A 1 98 ? 10.239 -2.885 14.759 1.00 81.81 98 GLY A C 1
ATOM 780 O O . GLY A 1 98 ? 11.261 -2.205 14.662 1.00 81.81 98 GLY A O 1
ATOM 781 N N . GLU A 1 99 ? 10.103 -4.042 14.108 1.00 87.00 99 GLU A N 1
ATOM 782 C CA . GLU A 1 99 ? 11.132 -4.593 13.224 1.00 87.00 99 GLU A CA 1
ATOM 783 C C . GLU A 1 99 ? 11.048 -3.954 11.838 1.00 87.00 99 GLU A C 1
ATOM 785 O O . GLU A 1 99 ? 10.027 -4.049 11.152 1.00 87.00 99 GLU A O 1
ATOM 790 N N . LYS A 1 100 ? 12.133 -3.294 11.414 1.00 90.25 100 LYS A N 1
ATOM 791 C CA . LYS A 1 100 ? 12.183 -2.596 10.124 1.00 90.25 100 LYS A CA 1
ATOM 792 C C . LYS A 1 100 ? 12.283 -3.580 8.961 1.00 90.25 100 LYS A C 1
ATOM 794 O O . LYS A 1 100 ? 13.154 -4.461 8.935 1.00 90.25 100 LYS A O 1
ATOM 799 N N . PHE A 1 101 ? 11.450 -3.359 7.953 1.00 89.75 101 PHE A N 1
ATOM 800 C CA . PHE A 1 101 ? 11.457 -4.133 6.725 1.00 89.75 101 PHE A CA 1
ATOM 801 C C . PHE A 1 101 ? 11.601 -3.265 5.486 1.00 89.75 101 PHE A C 1
ATOM 803 O O . PHE A 1 101 ? 11.433 -2.043 5.510 1.00 89.75 101 PHE A O 1
ATOM 810 N N . TYR A 1 102 ? 11.889 -3.967 4.399 1.00 89.88 102 TYR A N 1
ATOM 811 C CA . TYR A 1 102 ? 11.979 -3.402 3.075 1.00 89.88 102 TYR A CA 1
ATOM 812 C C . TYR A 1 102 ? 11.364 -4.330 2.031 1.00 89.88 102 TYR A C 1
ATOM 814 O O . TYR A 1 102 ? 11.419 -5.557 2.190 1.00 89.88 102 TYR A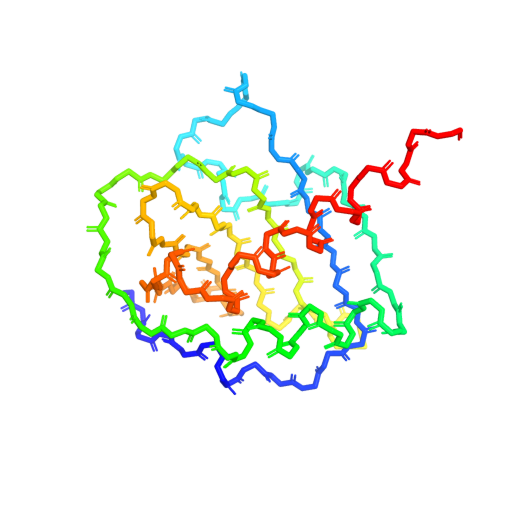 O 1
ATOM 822 N N . TYR A 1 103 ? 10.767 -3.746 0.995 1.00 92.00 103 TYR A N 1
ATOM 823 C CA . TYR A 1 103 ? 10.217 -4.480 -0.136 1.00 92.00 103 TYR A CA 1
ATOM 824 C C . TYR A 1 103 ? 10.290 -3.670 -1.430 1.00 92.00 103 TYR A C 1
ATOM 826 O O . TYR A 1 103 ? 9.900 -2.506 -1.458 1.00 92.00 103 TYR A O 1
ATOM 834 N N . GLU A 1 104 ? 10.749 -4.328 -2.489 1.00 93.38 104 GLU A N 1
ATOM 835 C CA . GLU A 1 104 ? 10.877 -3.790 -3.845 1.00 93.38 104 GLU A CA 1
ATOM 836 C C . GLU A 1 104 ? 9.712 -4.311 -4.682 1.00 93.38 104 GLU A C 1
ATOM 838 O O . GLU A 1 104 ? 9.408 -5.511 -4.636 1.00 93.38 104 GLU A O 1
ATOM 843 N N . PHE A 1 105 ? 9.057 -3.435 -5.438 1.00 94.44 105 PHE A N 1
ATOM 844 C CA . PHE A 1 105 ? 7.869 -3.783 -6.211 1.00 94.44 105 PHE A CA 1
ATOM 845 C C . PHE A 1 105 ? 7.869 -3.137 -7.592 1.00 94.44 105 PHE A C 1
ATOM 847 O O . PHE A 1 105 ? 8.318 -2.013 -7.742 1.00 94.44 105 PHE A O 1
ATOM 854 N N . ASP A 1 106 ? 7.319 -3.818 -8.598 1.00 95.00 106 ASP A N 1
ATOM 855 C CA . ASP A 1 106 ? 7.181 -3.239 -9.942 1.00 95.00 106 ASP A CA 1
ATOM 856 C C . ASP A 1 106 ? 6.018 -2.236 -9.941 1.00 95.00 106 ASP A C 1
ATOM 858 O O . ASP A 1 106 ? 4.842 -2.628 -9.940 1.00 95.00 106 ASP A O 1
ATOM 862 N N . SER A 1 107 ? 6.322 -0.934 -9.921 1.00 94.19 107 SER A N 1
ATOM 863 C CA . SER A 1 107 ? 5.304 0.127 -9.925 1.00 94.19 107 SER A CA 1
ATOM 864 C C . SER A 1 107 ? 4.539 0.222 -11.246 1.00 94.19 107 SER A C 1
ATOM 866 O O . SER A 1 107 ? 3.419 0.745 -11.285 1.00 94.19 107 SER A O 1
ATOM 868 N N . SER A 1 108 ? 5.095 -0.325 -12.329 1.00 94.56 108 SER A N 1
ATOM 869 C CA . SER A 1 108 ? 4.495 -0.313 -13.660 1.00 94.56 108 SER A CA 1
ATOM 870 C C . SER A 1 108 ? 3.410 -1.383 -13.834 1.00 94.56 108 SER A C 1
ATOM 872 O O . SER A 1 108 ? 2.559 -1.252 -14.728 1.00 94.56 108 SER A O 1
ATOM 874 N N . ALA A 1 109 ? 3.391 -2.396 -12.965 1.00 96.56 109 ALA A N 1
ATOM 875 C CA . ALA A 1 109 ? 2.387 -3.448 -12.959 1.00 96.56 109 ALA A CA 1
ATOM 876 C C . ALA A 1 109 ? 0.967 -2.899 -12.739 1.00 96.56 109 ALA A C 1
ATOM 878 O O . ALA A 1 109 ? 0.737 -1.941 -11.997 1.00 96.56 109 ALA A O 1
ATOM 879 N N . GLU A 1 110 ? -0.025 -3.552 -13.352 1.00 97.62 110 GLU A N 1
ATOM 880 C CA . GLU A 1 110 ? -1.435 -3.140 -13.269 1.00 97.62 110 GLU A CA 1
ATOM 881 C C . GLU A 1 110 ? -1.939 -3.073 -11.819 1.00 97.62 110 GLU A C 1
ATOM 883 O O . GLU A 1 110 ? -2.621 -2.125 -11.434 1.00 97.62 110 GLU A O 1
ATOM 888 N N . VAL A 1 111 ? -1.553 -4.047 -10.991 1.00 97.44 111 VAL A N 1
ATOM 889 C CA . VAL A 1 111 ? -1.916 -4.090 -9.568 1.00 97.44 111 VAL A CA 1
ATOM 890 C C . VAL A 1 111 ? -1.335 -2.910 -8.782 1.00 97.44 111 VAL A C 1
ATOM 892 O O . VAL A 1 111 ? -2.035 -2.336 -7.949 1.00 97.44 111 VAL A O 1
ATOM 895 N N . SER A 1 112 ? -0.100 -2.506 -9.081 1.00 96.88 112 SER A N 1
ATOM 896 C CA . SER A 1 112 ? 0.598 -1.398 -8.422 1.00 96.88 112 SER A CA 1
ATOM 897 C C . SER A 1 112 ? -0.006 -0.046 -8.796 1.00 96.88 112 SER A C 1
ATOM 899 O O . SER A 1 112 ? -0.219 0.802 -7.926 1.00 96.88 112 SER A O 1
ATOM 901 N N . LYS A 1 113 ? -0.359 0.130 -10.076 1.00 96.56 113 LYS A N 1
ATOM 902 C CA . LYS A 1 113 ? -1.095 1.302 -10.577 1.00 96.56 113 LYS A CA 1
ATOM 903 C C . LYS A 1 113 ? -2.475 1.403 -9.946 1.00 96.56 113 LYS A C 1
ATOM 905 O O . LYS A 1 113 ? -2.858 2.461 -9.458 1.00 96.56 113 LYS A O 1
ATOM 910 N N . ARG A 1 114 ? -3.198 0.283 -9.881 1.00 97.88 114 ARG A N 1
ATOM 911 C CA . ARG A 1 114 ? -4.511 0.245 -9.241 1.00 97.88 114 ARG A CA 1
ATOM 912 C C . ARG A 1 114 ? -4.422 0.574 -7.753 1.00 97.88 114 ARG A C 1
ATOM 914 O O . ARG A 1 114 ? -5.250 1.331 -7.267 1.00 97.88 114 ARG A O 1
ATOM 921 N N . LEU A 1 115 ? -3.413 0.063 -7.041 1.00 97.69 115 LEU A N 1
ATOM 922 C CA . LEU A 1 115 ? -3.181 0.430 -5.642 1.00 97.69 115 LEU A CA 1
ATOM 923 C C . LEU A 1 115 ? -2.983 1.943 -5.495 1.00 97.69 115 LEU A C 1
ATOM 925 O O . LEU A 1 115 ? -3.642 2.557 -4.665 1.00 97.69 115 LEU A O 1
ATOM 929 N N . PHE A 1 116 ? -2.127 2.549 -6.318 1.00 95.94 116 PHE A N 1
ATOM 930 C CA . PHE A 1 116 ? -1.897 3.995 -6.303 1.00 95.94 116 PHE A CA 1
ATOM 931 C C . PHE A 1 116 ? -3.181 4.807 -6.502 1.00 95.94 116 PHE A C 1
ATOM 933 O O . PHE A 1 116 ? -3.435 5.760 -5.764 1.00 95.94 116 PHE A O 1
ATOM 940 N N . ASP A 1 117 ? -4.009 4.412 -7.470 1.00 95.88 117 ASP A N 1
ATOM 941 C CA . ASP A 1 117 ? -5.268 5.093 -7.765 1.00 95.88 117 ASP A CA 1
ATOM 942 C C . ASP A 1 117 ? -6.265 4.995 -6.601 1.00 95.88 117 ASP A C 1
ATOM 944 O O . ASP A 1 117 ? -6.915 5.988 -6.271 1.00 95.88 117 ASP A O 1
ATOM 948 N N . GLU A 1 118 ? -6.364 3.841 -5.936 1.00 96.19 118 GLU A N 1
ATOM 949 C CA . GLU A 1 118 ? -7.227 3.687 -4.755 1.00 96.19 118 GLU A CA 1
ATOM 950 C C . GLU A 1 118 ? -6.744 4.533 -3.571 1.00 96.19 118 GLU A C 1
ATOM 952 O O . GLU A 1 118 ? -7.554 5.143 -2.871 1.00 96.19 118 GLU A O 1
ATOM 957 N N . LEU A 1 119 ? -5.428 4.646 -3.371 1.00 94.94 119 LEU A N 1
ATOM 958 C CA . LEU A 1 119 ? -4.861 5.501 -2.324 1.00 94.94 119 LEU A CA 1
ATOM 959 C C . LEU A 1 119 ? -5.116 6.981 -2.600 1.00 94.94 119 LEU A C 1
ATOM 961 O O . LEU A 1 119 ? -5.513 7.713 -1.694 1.00 94.94 119 LEU A O 1
ATOM 965 N N . LYS A 1 120 ? -4.987 7.410 -3.859 1.00 93.50 120 LYS A N 1
ATOM 96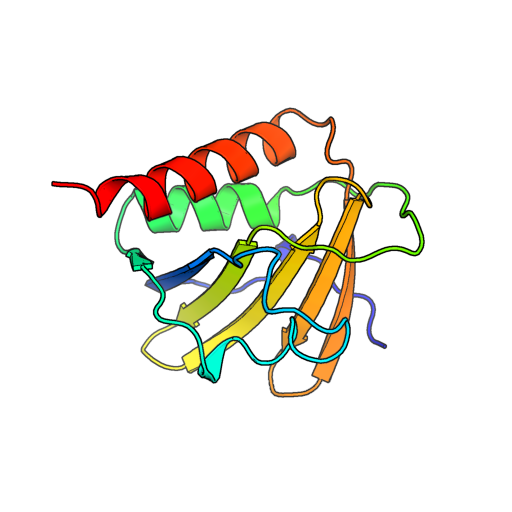6 C CA . LYS A 1 120 ? -5.391 8.753 -4.292 1.00 93.50 120 LYS A CA 1
ATOM 967 C C . LYS A 1 120 ? -6.867 9.021 -4.012 1.00 93.50 120 LYS A C 1
ATOM 969 O O . LYS A 1 120 ? -7.197 10.043 -3.417 1.00 93.50 120 LYS A O 1
ATOM 974 N N . ARG A 1 121 ? -7.761 8.105 -4.397 1.00 93.38 121 ARG A N 1
ATOM 975 C CA . ARG A 1 121 ? -9.209 8.241 -4.150 1.00 93.38 121 ARG A CA 1
ATOM 976 C C . ARG A 1 121 ? -9.533 8.350 -2.663 1.00 93.38 121 ARG A C 1
ATOM 978 O O . ARG A 1 121 ? -10.374 9.169 -2.289 1.00 93.38 121 ARG A O 1
ATOM 985 N N . ALA A 1 122 ? -8.866 7.551 -1.831 1.00 92.06 122 ALA A N 1
ATOM 986 C CA . ALA A 1 122 ? -9.065 7.550 -0.387 1.00 92.06 122 ALA A CA 1
ATOM 987 C C . ALA A 1 122 ? -8.786 8.923 0.236 1.00 92.06 122 ALA A C 1
ATOM 989 O O . ALA A 1 122 ? -9.581 9.392 1.046 1.00 92.06 122 ALA A O 1
ATOM 990 N N . VAL A 1 123 ? -7.698 9.583 -0.171 1.00 88.44 123 VAL A N 1
ATOM 991 C CA . VAL A 1 123 ? -7.313 10.884 0.398 1.00 88.44 123 VAL A CA 1
ATOM 992 C C . VAL A 1 123 ? -8.055 12.065 -0.237 1.00 88.44 123 VAL A C 1
ATOM 994 O O . VAL A 1 123 ? -8.340 13.035 0.453 1.00 88.44 123 VAL A O 1
ATOM 997 N N . SER A 1 124 ? -8.454 11.978 -1.512 1.00 84.06 124 SER A N 1
ATOM 998 C CA . SER A 1 124 ? -9.230 13.036 -2.185 1.00 84.06 124 SER A CA 1
ATOM 999 C C . SER A 1 124 ? -10.693 13.122 -1.741 1.00 84.06 124 SER A C 1
ATOM 1001 O O . SER A 1 124 ? -11.353 14.122 -1.999 1.00 84.06 124 SER A O 1
ATOM 1003 N N . SER A 1 125 ? -11.222 12.100 -1.065 1.00 66.50 125 SER A N 1
ATOM 1004 C CA . SER A 1 125 ? -12.614 12.091 -0.584 1.00 66.50 125 SER A CA 1
ATOM 1005 C C . SER A 1 125 ? -12.853 12.999 0.638 1.00 66.50 125 SER A C 1
ATOM 1007 O O . SER A 1 125 ? -13.935 12.963 1.218 1.00 66.50 125 SER A O 1
ATOM 1009 N N . ILE A 1 126 ? -11.853 13.794 1.037 1.00 54.50 126 ILE A N 1
ATOM 1010 C CA . ILE A 1 126 ? -11.900 14.736 2.167 1.00 54.50 126 ILE A CA 1
ATOM 1011 C C . ILE A 1 126 ? -12.112 16.195 1.714 1.00 54.50 126 ILE A C 1
ATOM 1013 O O . ILE A 1 126 ? -12.424 17.046 2.543 1.00 54.50 126 ILE A O 1
ATOM 1017 N N . ASP A 1 127 ? -12.063 16.485 0.411 1.00 38.84 127 ASP A N 1
ATOM 1018 C CA . ASP A 1 127 ? -12.369 17.816 -0.130 1.00 38.84 127 ASP A CA 1
ATOM 1019 C C . ASP A 1 127 ? -13.863 17.958 -0.508 1.00 38.84 127 ASP A C 1
ATOM 1021 O O . ASP A 1 127 ? -14.197 18.070 -1.690 1.00 38.84 127 ASP A O 1
ATOM 1025 N N . VAL A 1 128 ? -14.775 17.939 0.480 1.00 36.41 128 VAL A N 1
ATOM 1026 C CA . VAL A 1 128 ? -16.166 18.451 0.347 1.00 36.41 128 VAL A CA 1
ATOM 1027 C C . VAL A 1 128 ? -16.625 19.139 1.628 1.00 36.41 128 VAL A C 1
ATOM 1029 O O . VAL A 1 128 ? -16.607 18.481 2.692 1.00 36.41 128 VAL A O 1
#

Secondary structure (DSSP, 8-state):
-EE--GGG----SEEEEEEPPTTS--TTGGG-GGGS--EEE-SHHHHHHHHHHHTPPB----S----SEEEEEEETTEEEEEEEEETTTTEEEEEETTEEEEEEB-TTSHHHHHHHHHHHHHHHTT--

Radius of gyration: 13.38 Å; chains: 1; bounding box: 34×33×31 Å

Sequence (128 aa):
MQKYSPATLGKVTEIEVFQFNFFQTQMTDCMSIDHYGGVVLRGEPMHLIADLWRKLPIGEEYLCHDPPFGLRFIDNGKTLCQASICWDCDNIRGDIAGEKFYYEFDSSAEVSKRLFDELKRAVSSIDV

pLDDT: mean 84.93, std 15.58, range [36.41, 98.25]

Foldseek 3Di:
DDADALLPQDDFAKKWKFFDDQVDDDPPCQAPCVPTDTQIDGDPLLVLLSVLSNPFAADAFDPDADFRMKMFTDDPRDTQKIWGDDLVGQWIWIDGPPHTYIGGGNCPDPSNVVSVVSSVVRVVVPPD